Protein AF-A0A2N5YKG7-F1 (afdb_monomer_lite)

Foldseek 3Di:
DVVVVVVVVVVVVVVVVVVVVVVVVVVVPDPPPPPQDVQLVVLQVVLVVCVVVVNNPVSLVSLVVSCVVPVPPPVSVVVVVD

Sequence (82 aa):
MIIDTLYRILVRQIFLLLILLVSLSASAQEVNCLVKNRKAEKLYNDALELLYSGRRKPAFDKLYEALKVEPNYVEALYELAN

Radius of gyration: 26.82 Å; chains: 1; bounding box: 59×18×69 Å

Structure (mmCIF, N/CA/C/O backbone):
data_AF-A0A2N5YKG7-F1
#
_entry.id   AF-A0A2N5YKG7-F1
#
loop_
_atom_site.group_PDB
_atom_site.id
_atom_site.type_symbol
_atom_site.label_atom_id
_atom_site.label_alt_id
_atom_site.label_comp_id
_atom_site.label_asym_id
_atom_site.label_entity_id
_atom_site.label_seq_id
_atom_site.pdbx_PDB_ins_code
_atom_site.Cartn_x
_atom_site.Cartn_y
_atom_site.Cartn_z
_atom_site.occupancy
_atom_site.B_iso_or_equiv
_atom_site.auth_seq_id
_atom_site.auth_comp_id
_atom_site.auth_asym_id
_atom_site.auth_atom_id
_atom_site.pdbx_PDB_model_num
ATOM 1 N N . MET A 1 1 ? 43.092 -7.975 -51.109 1.00 71.50 1 MET A N 1
ATOM 2 C CA . MET A 1 1 ? 42.707 -9.233 -50.424 1.00 71.50 1 MET A CA 1
ATOM 3 C C . MET A 1 1 ? 42.859 -9.159 -48.900 1.00 71.50 1 MET A C 1
ATOM 5 O O . MET A 1 1 ? 41.908 -9.483 -48.201 1.00 71.50 1 MET A O 1
ATOM 9 N N . ILE A 1 2 ? 43.993 -8.689 -48.359 1.00 83.50 2 ILE A N 1
ATOM 10 C CA . ILE A 1 2 ? 44.217 -8.601 -46.897 1.00 83.50 2 ILE A CA 1
ATOM 11 C C . ILE A 1 2 ? 43.341 -7.525 -46.223 1.00 83.50 2 ILE A C 1
ATOM 13 O O . ILE A 1 2 ? 42.721 -7.802 -45.202 1.00 83.50 2 ILE A O 1
ATOM 17 N N . ILE A 1 3 ? 43.221 -6.334 -46.824 1.00 83.94 3 ILE A N 1
ATOM 18 C CA . ILE A 1 3 ? 42.438 -5.210 -46.268 1.00 83.94 3 ILE A CA 1
ATOM 19 C C . ILE A 1 3 ? 40.950 -5.569 -46.129 1.00 83.94 3 ILE A C 1
ATOM 21 O O . ILE A 1 3 ? 40.379 -5.381 -45.060 1.00 83.94 3 ILE A O 1
ATOM 25 N N . ASP A 1 4 ? 40.347 -6.180 -47.152 1.00 86.44 4 ASP A N 1
ATOM 26 C CA . ASP A 1 4 ? 38.951 -6.647 -47.093 1.00 86.44 4 ASP A CA 1
ATOM 27 C C . ASP A 1 4 ? 38.724 -7.705 -46.012 1.00 86.44 4 ASP A C 1
ATOM 29 O O . ASP A 1 4 ? 37.675 -7.733 -45.369 1.00 86.44 4 ASP A O 1
ATOM 33 N N . THR A 1 5 ? 39.707 -8.582 -45.800 1.00 86.56 5 THR A N 1
ATOM 34 C CA . THR A 1 5 ? 39.625 -9.626 -44.773 1.00 86.56 5 THR A CA 1
ATOM 35 C C . THR A 1 5 ? 39.691 -9.005 -43.377 1.00 86.56 5 THR A C 1
ATOM 37 O O . THR A 1 5 ? 38.878 -9.343 -42.518 1.00 86.56 5 THR A O 1
ATOM 40 N N . LEU A 1 6 ? 40.587 -8.035 -43.168 1.00 82.19 6 LEU A N 1
ATOM 41 C CA . LEU A 1 6 ? 40.700 -7.279 -41.916 1.00 82.19 6 LEU A CA 1
ATOM 42 C C . LEU A 1 6 ? 39.444 -6.449 -41.630 1.00 82.19 6 LEU A C 1
ATOM 44 O O . LEU A 1 6 ? 38.936 -6.467 -40.511 1.00 82.19 6 LEU A O 1
ATOM 48 N N . TYR A 1 7 ? 38.893 -5.787 -42.647 1.00 90.94 7 TYR A N 1
ATOM 49 C CA . TYR A 1 7 ? 37.663 -5.008 -42.525 1.00 90.94 7 TYR A CA 1
ATOM 50 C C . TYR A 1 7 ? 36.471 -5.885 -42.115 1.00 90.94 7 TYR A C 1
ATOM 52 O O . TYR A 1 7 ? 35.743 -5.554 -41.181 1.00 90.94 7 TYR A O 1
ATOM 60 N N . ARG A 1 8 ? 36.309 -7.060 -42.741 1.00 87.31 8 ARG A N 1
ATOM 61 C CA . ARG A 1 8 ? 35.252 -8.021 -42.378 1.00 87.31 8 ARG A CA 1
ATOM 62 C C . ARG A 1 8 ? 35.385 -8.526 -40.940 1.00 87.31 8 ARG A C 1
ATOM 64 O O . ARG A 1 8 ? 34.368 -8.751 -40.287 1.00 87.31 8 ARG A O 1
ATOM 71 N N . ILE A 1 9 ? 36.608 -8.704 -40.440 1.00 89.81 9 ILE A N 1
ATOM 72 C CA . ILE A 1 9 ? 36.859 -9.112 -39.050 1.00 89.81 9 ILE A CA 1
ATOM 73 C C . ILE A 1 9 ? 36.482 -7.984 -38.083 1.00 89.81 9 ILE A C 1
ATOM 75 O O . ILE A 1 9 ? 35.750 -8.233 -37.126 1.00 89.81 9 ILE A O 1
ATOM 79 N N . LEU A 1 10 ? 36.907 -6.748 -38.363 1.00 88.38 10 LEU A N 1
ATOM 80 C CA . LEU A 1 10 ? 36.607 -5.581 -37.528 1.00 88.38 10 LEU A CA 1
ATOM 81 C C . LEU A 1 10 ? 35.100 -5.317 -37.430 1.00 88.38 10 LEU A C 1
ATOM 83 O O . LEU A 1 10 ? 34.580 -5.134 -36.333 1.00 88.38 10 LEU A O 1
ATOM 87 N N . VAL A 1 11 ? 34.374 -5.380 -38.550 1.00 92.25 11 VAL A N 1
ATOM 88 C CA . VAL A 1 11 ? 32.913 -5.194 -38.560 1.00 92.25 11 VAL A CA 1
ATOM 89 C C . VAL A 1 11 ? 32.207 -6.272 -37.729 1.00 92.25 11 VAL A C 1
ATOM 91 O O . VAL A 1 11 ? 31.295 -5.956 -36.966 1.00 92.25 11 VAL A O 1
ATOM 94 N N . ARG A 1 12 ? 32.651 -7.536 -37.806 1.00 89.62 12 ARG A N 1
ATOM 95 C CA . ARG A 1 12 ? 32.095 -8.624 -36.978 1.00 89.62 12 ARG A CA 1
ATOM 96 C C . ARG A 1 12 ? 32.390 -8.422 -35.493 1.00 89.62 12 ARG A C 1
ATOM 98 O O . ARG A 1 12 ? 31.504 -8.653 -34.678 1.00 89.62 12 ARG A O 1
ATOM 105 N N . GLN A 1 13 ? 33.594 -7.977 -35.135 1.00 90.38 13 GLN A N 1
ATOM 106 C CA . GLN A 1 13 ? 33.952 -7.695 -33.741 1.00 90.38 13 GLN A CA 1
ATOM 107 C C . GLN A 1 13 ? 33.135 -6.536 -33.163 1.00 90.38 13 GLN A C 1
ATOM 109 O O . GLN A 1 13 ? 32.601 -6.663 -32.065 1.00 90.38 13 GLN A O 1
ATOM 114 N N . ILE A 1 14 ? 32.970 -5.447 -33.917 1.00 92.50 14 ILE A N 1
ATOM 115 C CA . ILE A 1 14 ? 32.132 -4.311 -33.512 1.00 92.50 14 ILE A CA 1
ATOM 116 C C . ILE A 1 14 ? 30.680 -4.762 -33.314 1.00 92.50 14 ILE A C 1
ATOM 118 O O . ILE A 1 14 ? 30.061 -4.416 -32.312 1.00 92.50 14 ILE A O 1
ATOM 122 N N . PHE A 1 15 ? 30.149 -5.586 -34.219 1.00 92.88 15 PHE A N 1
ATOM 123 C CA . PHE A 1 15 ? 28.792 -6.119 -34.099 1.00 92.88 15 PHE A CA 1
ATOM 124 C C . PHE A 1 15 ? 28.607 -6.997 -32.849 1.00 92.88 15 PHE A C 1
ATOM 126 O O . PHE A 1 15 ? 27.615 -6.850 -32.138 1.00 92.88 15 PHE A O 1
ATOM 133 N N . LEU A 1 16 ? 29.580 -7.858 -32.527 1.00 89.31 16 LEU A N 1
ATOM 134 C CA . LEU A 1 16 ? 29.554 -8.670 -31.304 1.00 89.31 16 LEU A CA 1
ATOM 135 C C . LEU A 1 16 ? 29.621 -7.812 -30.032 1.00 89.31 16 LEU A C 1
ATOM 137 O O . LEU A 1 16 ? 28.906 -8.092 -29.071 1.00 89.31 16 LEU A O 1
ATOM 141 N N . LEU A 1 17 ? 30.430 -6.748 -30.035 1.00 89.25 17 LEU A N 1
ATOM 142 C CA . LEU A 1 17 ? 30.510 -5.802 -28.919 1.00 89.25 17 LEU A CA 1
ATOM 143 C C . LEU A 1 17 ? 29.195 -5.036 -28.725 1.00 89.25 17 LEU A C 1
ATOM 145 O O . LEU A 1 17 ? 28.763 -4.852 -27.591 1.00 89.25 17 LEU A O 1
ATOM 149 N N . LEU A 1 18 ? 28.524 -4.644 -29.812 1.00 88.12 18 LEU A N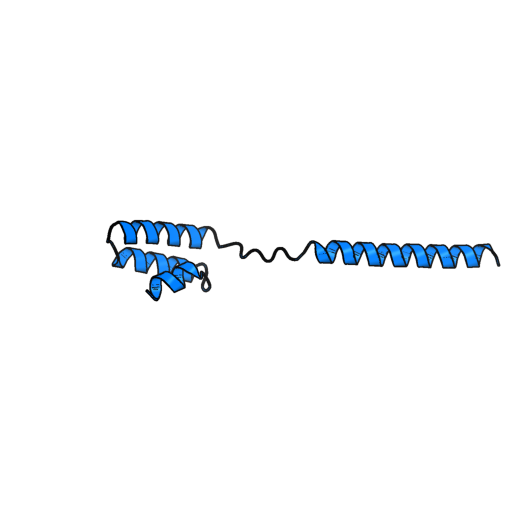 1
ATOM 150 C CA . LEU A 1 18 ? 27.216 -3.985 -29.747 1.00 88.12 18 LEU A CA 1
ATOM 151 C C . LEU A 1 18 ? 26.138 -4.899 -29.154 1.00 88.12 18 LEU A C 1
ATOM 153 O O . LEU A 1 18 ? 25.372 -4.454 -28.303 1.00 88.12 18 LEU A O 1
ATOM 157 N N . ILE A 1 19 ? 26.106 -6.178 -29.541 1.00 87.00 19 ILE A N 1
ATOM 158 C CA . ILE A 1 19 ? 25.178 -7.160 -28.956 1.00 87.00 19 ILE A CA 1
ATOM 159 C C . ILE A 1 19 ? 25.434 -7.316 -27.453 1.00 87.00 19 ILE A C 1
ATOM 161 O O . ILE A 1 19 ? 24.494 -7.320 -26.663 1.00 87.00 19 ILE A O 1
ATOM 165 N N . LEU A 1 20 ? 26.703 -7.404 -27.045 1.00 83.88 20 LEU A N 1
ATOM 166 C CA . LEU A 1 20 ? 27.074 -7.556 -25.639 1.00 83.88 20 LEU A CA 1
ATOM 167 C C . LEU A 1 20 ? 26.662 -6.339 -24.792 1.00 83.88 20 LEU A C 1
ATOM 169 O O . LEU A 1 20 ? 26.178 -6.511 -23.675 1.00 83.88 20 LEU A O 1
ATOM 173 N N . LEU A 1 21 ? 26.791 -5.125 -25.336 1.00 80.88 21 LEU A N 1
ATOM 174 C CA . LEU A 1 21 ? 26.354 -3.894 -24.668 1.00 80.88 21 LEU A CA 1
ATOM 175 C C . LEU A 1 21 ? 24.832 -3.838 -24.472 1.00 80.88 21 LEU A C 1
ATOM 177 O O . LEU A 1 21 ? 24.379 -3.423 -23.408 1.00 80.88 21 LEU A O 1
ATOM 181 N N . VAL A 1 22 ? 24.047 -4.289 -25.457 1.00 79.88 22 VAL A N 1
ATOM 182 C CA . VAL A 1 22 ? 22.575 -4.343 -25.357 1.00 79.88 22 VAL A CA 1
ATOM 183 C C . VAL A 1 22 ? 22.114 -5.399 -24.346 1.00 79.88 22 VAL A C 1
ATOM 185 O O . VAL A 1 22 ? 21.159 -5.177 -23.605 1.00 79.88 22 VAL A O 1
ATOM 188 N N . SER A 1 23 ? 22.802 -6.538 -24.262 1.00 78.62 23 SER A N 1
ATOM 189 C CA . SER A 1 23 ? 22.493 -7.567 -23.261 1.00 78.62 23 SER A CA 1
ATOM 190 C C . SER A 1 23 ? 22.814 -7.116 -21.831 1.00 78.62 23 SER A C 1
ATOM 192 O O . SER A 1 23 ? 22.092 -7.470 -20.902 1.00 78.62 23 SER A O 1
ATOM 194 N N . LEU A 1 24 ? 23.872 -6.317 -21.645 1.00 68.31 24 LEU A N 1
ATOM 195 C CA . LEU A 1 24 ? 24.277 -5.809 -20.330 1.00 68.31 24 LEU A CA 1
ATOM 196 C C . LEU A 1 24 ? 23.315 -4.739 -19.783 1.00 68.31 24 LEU A C 1
ATOM 198 O O . LEU A 1 24 ? 23.114 -4.663 -18.572 1.00 68.31 24 LEU A O 1
ATOM 202 N N . SER A 1 25 ? 22.689 -3.932 -20.647 1.00 68.25 25 SER A N 1
ATOM 203 C CA . SER A 1 25 ? 21.632 -3.006 -20.217 1.00 68.25 25 SER A CA 1
ATOM 204 C C . SER A 1 25 ? 20.331 -3.735 -19.867 1.00 68.25 25 SER A C 1
ATOM 206 O O . SER A 1 25 ? 19.664 -3.350 -18.910 1.00 68.25 25 SER A O 1
ATOM 208 N N . ALA A 1 26 ? 20.002 -4.829 -20.562 1.00 61.94 26 ALA A N 1
ATOM 209 C CA . ALA A 1 26 ? 18.798 -5.616 -20.284 1.00 61.94 26 ALA A CA 1
ATOM 210 C C . ALA A 1 26 ? 18.788 -6.229 -18.869 1.00 61.94 26 ALA A C 1
ATOM 212 O O . ALA A 1 26 ? 17.738 -6.264 -18.235 1.00 61.94 26 ALA A O 1
ATOM 213 N N . SER A 1 27 ? 19.943 -6.641 -18.329 1.00 61.66 27 SER A N 1
ATOM 214 C CA . SER A 1 27 ? 20.032 -7.171 -16.957 1.00 61.66 27 SER A CA 1
ATOM 215 C C . SER A 1 27 ? 19.947 -6.104 -15.855 1.00 61.66 27 SER A C 1
ATOM 217 O O . SER A 1 27 ? 19.839 -6.456 -14.684 1.00 61.66 27 SER A O 1
ATOM 219 N N . ALA A 1 28 ? 20.023 -4.811 -16.196 1.00 55.59 28 ALA A N 1
ATOM 220 C CA . ALA A 1 28 ? 19.892 -3.708 -15.237 1.00 55.59 28 ALA A CA 1
ATOM 221 C C . ALA A 1 28 ? 18.442 -3.202 -15.102 1.00 55.59 28 ALA A C 1
ATOM 223 O O . ALA A 1 28 ? 18.105 -2.544 -14.117 1.00 55.59 28 ALA A O 1
ATOM 224 N N . GLN A 1 29 ? 17.573 -3.529 -16.064 1.00 59.88 29 GLN A N 1
ATOM 225 C CA . GLN A 1 29 ? 16.141 -3.236 -16.025 1.00 59.88 29 GLN A CA 1
ATOM 226 C C . GLN A 1 29 ? 15.332 -4.460 -15.578 1.00 59.88 29 GLN A C 1
ATOM 228 O O . GLN A 1 29 ? 14.497 -4.982 -16.305 1.00 59.88 29 GLN A O 1
ATOM 233 N N . GLU A 1 30 ? 15.520 -4.876 -14.330 1.00 59.62 30 GLU A N 1
ATOM 234 C CA . GLU A 1 30 ? 14.475 -5.613 -13.614 1.00 59.62 30 GLU A CA 1
ATOM 235 C C . GLU A 1 30 ? 14.448 -5.215 -12.137 1.00 59.62 30 GLU A C 1
ATOM 237 O O . GLU A 1 30 ? 14.462 -6.036 -11.227 1.00 59.62 30 GLU A O 1
ATOM 242 N N . VAL A 1 31 ? 14.389 -3.909 -11.871 1.00 53.25 31 VAL A N 1
ATOM 243 C CA . VAL A 1 31 ? 13.910 -3.437 -10.569 1.00 53.25 31 VAL A CA 1
ATOM 244 C C . VAL A 1 31 ? 12.395 -3.290 -10.675 1.00 53.25 31 VAL A C 1
ATOM 246 O O . VAL A 1 31 ? 11.858 -2.189 -10.736 1.00 53.25 31 VAL A O 1
ATOM 249 N N . ASN A 1 32 ? 11.693 -4.424 -10.716 1.00 56.91 32 ASN A N 1
ATOM 250 C CA . ASN A 1 32 ? 10.266 -4.474 -10.409 1.00 56.91 32 ASN A CA 1
ATOM 251 C C . ASN A 1 32 ? 10.099 -4.398 -8.883 1.00 56.91 32 ASN A C 1
ATOM 253 O O . ASN A 1 32 ? 9.590 -5.314 -8.239 1.00 56.91 32 ASN A O 1
ATOM 257 N N . CYS A 1 33 ? 10.618 -3.332 -8.269 1.00 54.16 33 CYS A N 1
ATOM 258 C CA . CYS A 1 33 ? 10.177 -3.000 -6.931 1.00 54.16 33 CYS A CA 1
ATOM 259 C C . CYS A 1 33 ? 8.759 -2.456 -7.093 1.00 54.16 33 CYS A C 1
ATOM 261 O O . CYS A 1 33 ? 8.530 -1.523 -7.863 1.00 54.16 33 CYS A O 1
ATOM 263 N N . LEU A 1 34 ? 7.794 -3.071 -6.409 1.00 64.12 34 LEU A N 1
ATOM 264 C CA . LEU A 1 34 ? 6.482 -2.472 -6.201 1.00 64.12 34 LEU A CA 1
ATOM 265 C C . LEU A 1 34 ? 6.724 -1.128 -5.511 1.00 64.12 34 LEU A C 1
ATOM 267 O O . LEU A 1 34 ? 6.866 -1.059 -4.290 1.00 64.12 34 LEU A O 1
ATOM 271 N N . VAL A 1 35 ? 6.869 -0.062 -6.299 1.00 70.62 35 VAL A N 1
ATOM 272 C CA . VAL A 1 35 ? 6.938 1.297 -5.780 1.00 70.62 35 VAL A CA 1
ATOM 273 C C . VAL A 1 35 ? 5.538 1.592 -5.283 1.00 70.62 35 VAL A C 1
ATOM 275 O O . VAL A 1 35 ? 4.680 2.042 -6.041 1.00 70.62 35 VAL A O 1
ATOM 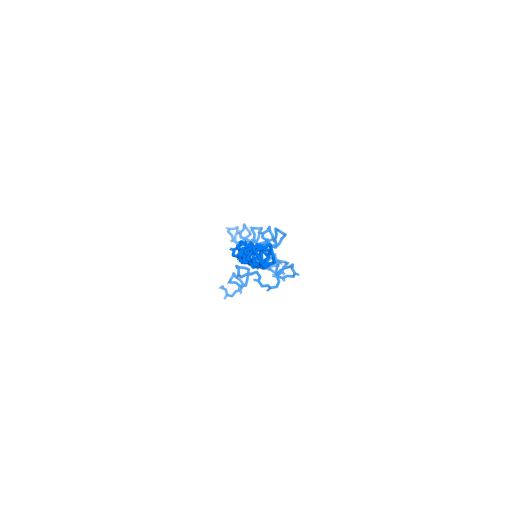278 N N . LYS A 1 36 ? 5.311 1.276 -4.007 1.00 75.00 36 LYS A N 1
ATOM 279 C CA . LYS A 1 36 ? 4.070 1.595 -3.317 1.00 75.00 36 LYS A CA 1
ATOM 280 C C . LYS A 1 36 ? 3.758 3.060 -3.552 1.00 75.00 36 LYS A C 1
ATOM 282 O O . LYS A 1 36 ? 4.623 3.935 -3.417 1.00 75.00 36 LYS A O 1
ATOM 287 N N . ASN A 1 37 ? 2.518 3.342 -3.913 1.00 91.00 37 ASN A N 1
ATOM 288 C CA . ASN A 1 37 ? 2.077 4.705 -4.073 1.00 91.00 37 ASN A CA 1
ATOM 289 C C . ASN A 1 37 ? 2.182 5.399 -2.712 1.00 91.00 37 ASN A C 1
ATOM 291 O O . ASN A 1 37 ? 1.453 5.069 -1.780 1.00 91.00 37 ASN A O 1
ATOM 295 N N . ARG A 1 38 ? 3.066 6.396 -2.597 1.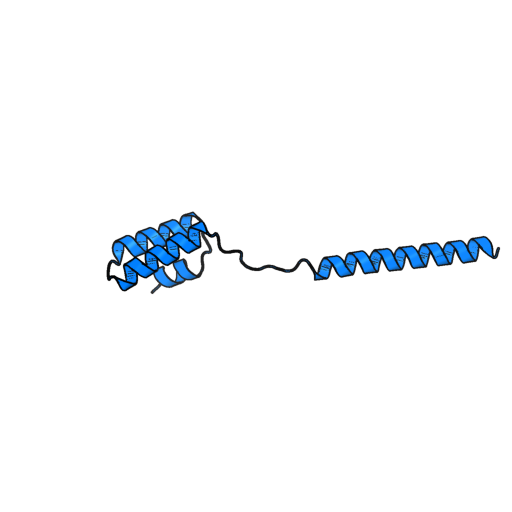00 94.31 38 ARG A N 1
ATOM 296 C CA . ARG A 1 38 ? 3.303 7.129 -1.340 1.00 94.31 38 ARG A CA 1
ATOM 297 C C . ARG A 1 38 ? 2.006 7.659 -0.713 1.00 94.31 38 ARG A C 1
ATOM 299 O O . ARG A 1 38 ? 1.894 7.754 0.506 1.00 94.31 38 ARG A O 1
ATOM 306 N N . LYS A 1 39 ? 1.014 8.023 -1.535 1.00 96.00 39 LYS A N 1
ATOM 307 C CA . LYS A 1 39 ? -0.295 8.467 -1.042 1.00 96.00 39 LYS A CA 1
ATOM 308 C C . LYS A 1 39 ? -1.097 7.307 -0.444 1.00 96.00 39 LYS A C 1
ATOM 310 O O . LYS A 1 39 ? -1.696 7.505 0.608 1.00 96.00 39 LYS A O 1
ATOM 315 N N . ALA A 1 40 ? -1.096 6.132 -1.076 1.00 95.56 40 ALA A N 1
ATOM 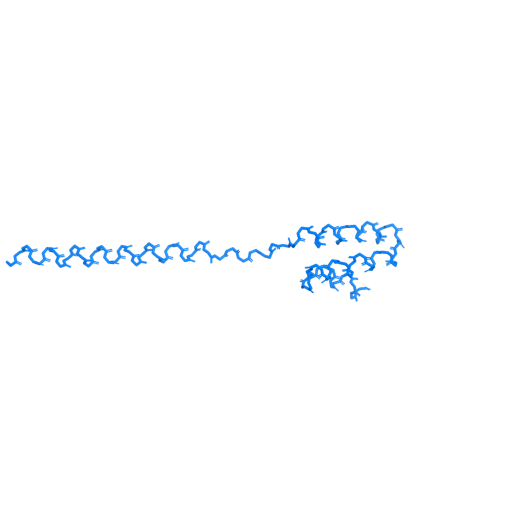316 C CA . ALA A 1 40 ? -1.732 4.934 -0.525 1.00 95.56 40 ALA A CA 1
ATOM 317 C C . ALA A 1 40 ? -1.041 4.488 0.773 1.00 95.56 40 ALA A C 1
ATOM 319 O O . ALA A 1 40 ? -1.713 4.239 1.766 1.00 95.56 40 ALA A O 1
ATOM 320 N N . GLU A 1 41 ? 0.293 4.511 0.805 1.00 96.00 41 GLU A N 1
ATOM 321 C CA . GLU A 1 41 ? 1.084 4.193 1.998 1.00 96.00 41 GLU A CA 1
ATOM 322 C C . GLU A 1 41 ? 0.787 5.129 3.172 1.00 96.00 41 GLU A C 1
ATOM 324 O O . GLU A 1 41 ? 0.596 4.674 4.297 1.00 96.00 41 GLU A O 1
ATOM 329 N N . LYS A 1 42 ? 0.672 6.438 2.923 1.00 97.62 42 LYS A N 1
ATOM 330 C CA . LYS A 1 42 ? 0.271 7.381 3.969 1.00 97.62 42 LYS A CA 1
ATOM 331 C C . LYS A 1 42 ? -1.125 7.064 4.517 1.00 97.62 42 LYS A C 1
ATOM 333 O O . LYS A 1 42 ? -1.306 7.041 5.727 1.00 97.62 42 LYS A O 1
ATOM 338 N N . LEU A 1 43 ? -2.096 6.814 3.637 1.00 98.19 43 LEU A N 1
ATOM 339 C CA . LEU A 1 43 ? -3.466 6.478 4.038 1.00 98.19 43 LEU A CA 1
ATOM 340 C C . LEU A 1 43 ? -3.519 5.181 4.855 1.00 98.19 43 LEU A C 1
ATOM 342 O O . LEU A 1 43 ? -4.267 5.104 5.825 1.00 98.19 43 LEU A O 1
ATOM 346 N N . TYR A 1 44 ? -2.699 4.194 4.495 1.00 97.75 44 TYR A N 1
ATOM 347 C CA . TYR A 1 44 ? -2.537 2.962 5.259 1.00 97.75 44 TYR A CA 1
ATOM 348 C C . TYR A 1 44 ? -1.939 3.215 6.651 1.00 97.75 44 TYR A C 1
ATOM 350 O O . TYR A 1 44 ? -2.484 2.739 7.643 1.00 97.75 44 TYR A O 1
ATOM 358 N N . ASN A 1 45 ? -0.878 4.019 6.757 1.00 97.94 45 ASN A N 1
ATOM 359 C CA . ASN A 1 45 ? -0.281 4.355 8.053 1.00 97.94 45 ASN A CA 1
ATOM 360 C C . ASN A 1 45 ? -1.264 5.117 8.960 1.00 97.94 45 ASN A C 1
ATOM 362 O O . ASN A 1 45 ? -1.398 4.777 10.134 1.00 97.94 45 ASN A O 1
ATOM 366 N N . ASP A 1 46 ? -2.020 6.073 8.407 1.00 98.19 46 ASP A N 1
ATOM 367 C CA . ASP A 1 46 ? -3.091 6.768 9.135 1.00 98.19 46 ASP A CA 1
ATOM 368 C C . ASP A 1 46 ? -4.161 5.767 9.633 1.00 98.19 46 ASP A C 1
ATOM 370 O O . ASP A 1 46 ? -4.679 5.888 10.747 1.00 98.19 46 ASP A O 1
ATOM 374 N N . ALA A 1 47 ? -4.496 4.751 8.826 1.00 98.12 47 ALA A N 1
ATOM 375 C CA . ALA A 1 47 ? -5.423 3.695 9.225 1.00 98.12 47 ALA A CA 1
ATOM 376 C C . ALA A 1 47 ? -4.878 2.849 10.386 1.00 98.12 47 ALA A C 1
ATOM 378 O O . ALA A 1 47 ? -5.620 2.571 11.329 1.00 98.12 47 ALA A O 1
ATOM 379 N N . LEU A 1 48 ? -3.591 2.487 10.362 1.00 98.12 48 LEU A N 1
ATOM 380 C CA . LEU A 1 48 ? -2.950 1.747 11.453 1.00 98.12 48 LEU A CA 1
ATOM 381 C C . LEU A 1 48 ? -3.006 2.522 12.773 1.00 98.12 48 LEU A C 1
ATOM 383 O O . LEU A 1 48 ? -3.386 1.961 13.800 1.00 98.12 48 LEU A O 1
ATOM 387 N N . GLU A 1 49 ? -2.715 3.824 12.759 1.00 98.25 49 GLU A N 1
ATOM 388 C CA . GLU A 1 49 ? -2.824 4.669 13.956 1.00 98.25 49 GLU A CA 1
ATOM 389 C C . GLU A 1 49 ? -4.248 4.671 14.536 1.00 98.25 49 GLU A C 1
ATOM 391 O O . GLU A 1 49 ? -4.450 4.620 15.757 1.00 98.25 49 GLU A O 1
ATOM 396 N N . LEU A 1 50 ? -5.259 4.695 13.664 1.00 98.12 50 LEU A N 1
ATOM 397 C CA . LEU A 1 50 ? -6.663 4.620 14.054 1.00 98.12 50 LEU A CA 1
ATOM 398 C C . LEU A 1 50 ? -7.024 3.243 14.627 1.00 98.12 50 LEU A C 1
ATOM 400 O O . LEU A 1 50 ? -7.710 3.196 15.652 1.00 98.12 50 LEU A O 1
ATOM 404 N N . LEU A 1 51 ? -6.529 2.147 14.039 1.00 97.19 51 LEU A N 1
ATOM 405 C CA . LEU A 1 51 ? -6.703 0.788 14.566 1.00 97.19 51 LEU A CA 1
ATOM 406 C C . LEU A 1 51 ? -6.070 0.636 15.951 1.00 97.19 51 LEU A C 1
ATOM 408 O O . LEU A 1 51 ? -6.744 0.166 16.869 1.00 97.19 51 LEU A O 1
ATOM 412 N N . TYR A 1 52 ? -4.833 1.106 16.138 1.00 96.69 52 TYR A N 1
ATOM 413 C CA . TYR A 1 52 ? -4.156 1.085 17.440 1.00 96.69 52 TYR A CA 1
ATOM 414 C C . TYR A 1 52 ? -4.868 1.945 18.487 1.00 96.69 52 TYR A C 1
ATOM 416 O O . TYR A 1 52 ? -4.891 1.602 19.665 1.00 96.69 52 TYR A O 1
ATOM 424 N N . SER A 1 53 ? -5.528 3.021 18.054 1.00 97.00 53 SER A N 1
ATOM 425 C CA . SER A 1 53 ? -6.389 3.847 18.908 1.00 97.00 53 SER A CA 1
ATOM 426 C C . SER A 1 53 ? -7.771 3.223 19.181 1.00 97.00 53 SER A C 1
ATOM 428 O O . SER A 1 53 ? -8.621 3.871 19.791 1.00 97.00 53 SER A O 1
ATOM 430 N N . GLY A 1 54 ? -8.066 2.025 18.663 1.00 96.50 54 GLY A N 1
ATOM 431 C CA . GLY A 1 54 ? -9.378 1.371 18.763 1.00 96.50 54 GLY A CA 1
ATOM 432 C C . GLY A 1 54 ? -10.472 1.982 17.876 1.00 96.50 54 GLY A C 1
ATOM 433 O O . GLY A 1 54 ? -11.622 1.537 17.891 1.00 96.50 54 GLY A O 1
ATOM 434 N N . ARG A 1 55 ? -10.141 2.985 17.059 1.00 97.44 55 ARG A N 1
ATOM 435 C CA . ARG A 1 55 ? -11.070 3.688 16.170 1.00 97.44 55 ARG A CA 1
ATOM 436 C C . ARG A 1 55 ? -11.215 2.925 14.852 1.00 97.44 55 ARG A C 1
ATOM 438 O O . ARG A 1 55 ? -10.777 3.391 13.807 1.00 97.44 55 ARG A O 1
ATOM 445 N N . ARG A 1 56 ? -11.867 1.754 14.896 1.00 95.88 56 ARG A N 1
ATOM 446 C CA . ARG A 1 56 ? -12.007 0.870 13.720 1.00 95.88 56 ARG A CA 1
ATOM 447 C C . ARG A 1 56 ? -12.697 1.544 12.535 1.00 95.88 56 ARG A C 1
ATOM 449 O O . ARG A 1 56 ? -12.090 1.641 11.486 1.00 95.88 56 ARG A O 1
ATOM 456 N N . LYS A 1 57 ? -13.924 2.058 12.680 1.00 96.69 57 LYS A N 1
ATOM 457 C CA . LYS A 1 57 ? -14.672 2.655 11.548 1.00 96.69 57 LYS A CA 1
ATOM 458 C C . LYS A 1 57 ? -13.850 3.644 10.694 1.00 96.69 57 LYS A C 1
ATOM 460 O O . LYS A 1 57 ? -13.701 3.380 9.506 1.00 96.69 57 LYS A O 1
ATOM 465 N N . PRO A 1 58 ? -13.249 4.706 11.265 1.00 97.50 58 PRO A N 1
ATOM 466 C CA . PRO A 1 58 ? -12.454 5.640 10.469 1.00 97.50 58 PRO A CA 1
ATOM 467 C C . PRO A 1 58 ? -11.160 5.016 9.921 1.00 97.50 58 PRO A C 1
ATOM 469 O O . PRO A 1 58 ? -10.654 5.486 8.907 1.00 97.50 58 PRO A O 1
ATOM 472 N N . ALA A 1 59 ? -10.623 3.961 10.548 1.00 98.19 59 ALA A N 1
ATOM 473 C CA . ALA A 1 59 ? -9.505 3.217 9.975 1.00 98.19 59 ALA A CA 1
ATOM 474 C C . ALA A 1 59 ? -9.912 2.493 8.687 1.00 98.19 59 ALA A C 1
ATOM 476 O O . ALA A 1 59 ? -9.228 2.613 7.676 1.00 98.19 59 ALA A O 1
ATOM 477 N N . PHE A 1 60 ? -11.056 1.803 8.697 1.00 97.88 60 PHE A N 1
ATOM 478 C CA . PHE A 1 60 ? -11.588 1.132 7.509 1.00 97.88 60 PHE A CA 1
ATOM 479 C C . PHE A 1 60 ? -11.849 2.135 6.377 1.00 97.88 60 PHE A C 1
ATOM 481 O O . PHE A 1 60 ? -11.477 1.870 5.236 1.00 97.88 60 PHE A O 1
ATOM 488 N N . ASP A 1 61 ? -12.381 3.322 6.686 1.00 98.00 61 ASP A N 1
ATOM 489 C CA . ASP A 1 61 ? -12.542 4.395 5.694 1.00 98.00 61 ASP A CA 1
ATOM 490 C C . ASP A 1 61 ? -11.198 4.781 5.047 1.00 98.00 61 ASP A C 1
ATOM 492 O O . ASP A 1 61 ? -11.110 4.932 3.825 1.00 98.00 61 ASP A O 1
ATOM 496 N N . LYS A 1 62 ? -10.123 4.871 5.844 1.00 98.19 62 LYS A N 1
ATOM 497 C CA . LYS A 1 62 ? -8.768 5.160 5.351 1.00 98.19 62 LYS A CA 1
ATOM 498 C C . LYS A 1 62 ? -8.172 4.032 4.514 1.00 98.19 62 LYS A C 1
ATOM 500 O O . LYS A 1 62 ? -7.551 4.314 3.489 1.00 98.19 62 LYS A O 1
ATOM 505 N N . LEU A 1 63 ? -8.414 2.775 4.880 1.00 98.06 63 LEU A N 1
ATOM 506 C CA . LEU A 1 63 ? -8.022 1.619 4.069 1.00 98.06 63 LEU A CA 1
ATOM 507 C C . LEU A 1 63 ? -8.732 1.632 2.708 1.00 98.06 63 LEU A C 1
ATOM 509 O O . LEU A 1 63 ? -8.091 1.439 1.677 1.00 98.06 63 LEU A O 1
ATOM 513 N N . TYR A 1 64 ? -10.027 1.961 2.663 1.00 98.25 64 TYR A N 1
ATOM 514 C CA . TYR A 1 64 ? -10.737 2.128 1.393 1.00 98.25 64 T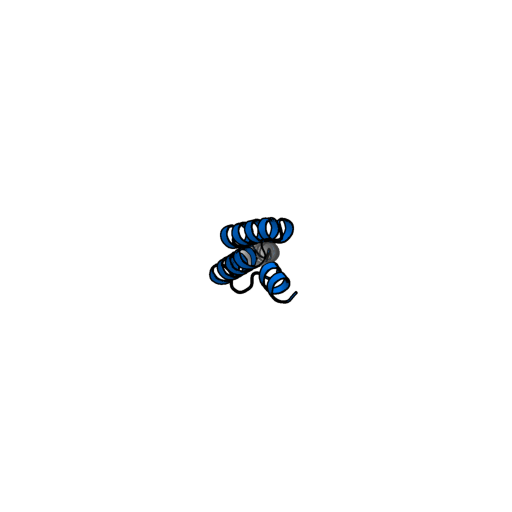YR A CA 1
ATOM 515 C C . TYR A 1 64 ? -10.201 3.300 0.563 1.00 98.25 64 TYR A C 1
ATOM 517 O O . TYR A 1 64 ? -10.117 3.196 -0.661 1.00 98.25 64 TYR A O 1
ATOM 525 N N . GLU A 1 65 ? -9.824 4.419 1.188 1.00 97.81 65 GLU A N 1
ATOM 526 C CA . GLU A 1 65 ? -9.142 5.513 0.488 1.00 97.81 65 GLU A CA 1
ATOM 527 C C . GLU A 1 65 ? -7.793 5.065 -0.094 1.00 97.81 65 GLU A C 1
ATOM 529 O O . GLU A 1 65 ? -7.479 5.439 -1.226 1.00 97.81 65 GLU A O 1
ATOM 534 N N . ALA A 1 66 ? -7.020 4.246 0.629 1.00 97.50 66 ALA A N 1
ATOM 535 C CA . ALA A 1 66 ? -5.763 3.687 0.132 1.00 97.50 66 ALA A CA 1
ATOM 536 C C . ALA A 1 66 ? -5.999 2.822 -1.117 1.00 97.50 66 ALA A C 1
ATOM 538 O O . ALA A 1 66 ? -5.328 3.020 -2.128 1.00 97.50 66 ALA A O 1
ATOM 539 N N . LEU A 1 67 ? -7.026 1.965 -1.102 1.00 96.62 67 LEU A N 1
ATOM 540 C CA . LEU A 1 67 ? -7.391 1.115 -2.243 1.00 96.62 67 LEU A CA 1
ATOM 541 C C . LEU A 1 67 ? -7.956 1.886 -3.441 1.00 96.62 67 LEU A C 1
ATOM 543 O O . LEU A 1 67 ? -7.797 1.466 -4.582 1.00 96.62 67 LEU A O 1
ATOM 547 N N . LYS A 1 68 ? -8.581 3.049 -3.227 1.00 97.12 68 LYS A N 1
ATOM 548 C CA . LYS A 1 68 ? -8.963 3.940 -4.339 1.00 97.12 68 LYS A CA 1
ATOM 549 C C . LYS A 1 68 ? -7.745 4.520 -5.058 1.00 97.12 68 LYS A C 1
ATOM 551 O O . LYS A 1 68 ? -7.833 4.835 -6.241 1.00 97.12 68 LYS A O 1
ATOM 556 N N . VAL A 1 69 ? -6.642 4.719 -4.338 1.00 95.88 69 VAL A N 1
ATOM 557 C CA . VAL A 1 69 ? -5.389 5.250 -4.889 1.00 95.88 69 VAL A CA 1
ATOM 558 C C . VAL A 1 69 ? -4.555 4.137 -5.519 1.00 95.88 69 VAL A C 1
ATOM 560 O O . VAL A 1 69 ? -4.015 4.321 -6.607 1.00 95.88 69 VAL A O 1
ATOM 563 N N . GLU A 1 70 ? -4.459 2.994 -4.847 1.00 94.38 70 GLU A N 1
ATOM 564 C CA . GLU A 1 70 ? -3.749 1.809 -5.312 1.00 94.38 70 GLU A CA 1
ATOM 565 C C . GLU A 1 70 ? -4.621 0.567 -5.062 1.00 94.38 70 GLU A C 1
ATOM 567 O O . GLU A 1 70 ? -4.600 0.005 -3.967 1.00 94.38 70 GLU A O 1
ATOM 572 N N . PRO A 1 71 ? -5.391 0.114 -6.071 1.00 94.75 71 PRO A N 1
ATOM 573 C CA . PRO A 1 71 ? -6.332 -1.004 -5.919 1.00 94.75 71 PRO A CA 1
ATOM 574 C C . PRO A 1 71 ? -5.697 -2.320 -5.465 1.00 94.75 71 PRO A C 1
ATOM 576 O O . PRO A 1 71 ? -6.375 -3.161 -4.884 1.00 94.75 71 PRO A O 1
ATOM 579 N N . ASN A 1 72 ? -4.395 -2.478 -5.710 1.00 92.75 72 ASN A N 1
ATOM 580 C CA . ASN A 1 72 ? -3.622 -3.664 -5.361 1.00 92.75 72 ASN A CA 1
ATOM 581 C C . ASN A 1 72 ? -2.727 -3.440 -4.129 1.00 92.75 72 ASN A C 1
ATOM 583 O O . ASN A 1 72 ? -1.737 -4.150 -3.974 1.00 92.75 72 ASN A O 1
ATOM 587 N N . TYR A 1 73 ? -3.036 -2.460 -3.269 1.00 93.06 73 TYR A N 1
ATOM 588 C CA . TYR A 1 73 ? -2.270 -2.216 -2.045 1.00 93.06 73 TYR A CA 1
ATOM 589 C C . TYR A 1 73 ? -2.486 -3.368 -1.053 1.00 93.06 73 TYR A C 1
ATOM 591 O O . TYR A 1 73 ? -3.467 -3.403 -0.303 1.00 93.06 73 TYR A O 1
ATOM 599 N N . VAL A 1 74 ? -1.578 -4.345 -1.104 1.00 93.44 74 VAL A N 1
ATOM 600 C CA . VAL A 1 74 ? -1.718 -5.667 -0.475 1.00 93.44 74 VAL A CA 1
ATOM 601 C C . VAL A 1 74 ? -1.969 -5.560 1.024 1.00 93.44 74 VAL A C 1
ATOM 603 O O . VAL A 1 74 ? -2.833 -6.256 1.549 1.00 93.44 74 VAL A O 1
ATOM 606 N N . GLU A 1 75 ? -1.272 -4.659 1.711 1.00 93.94 75 GLU A N 1
ATOM 607 C CA . GLU A 1 75 ? -1.413 -4.496 3.156 1.00 93.94 75 GLU A CA 1
ATOM 608 C C . GLU A 1 75 ? -2.796 -3.962 3.547 1.00 93.94 75 GLU A C 1
ATOM 610 O O . GLU A 1 75 ? -3.372 -4.413 4.532 1.00 93.94 75 GLU A O 1
ATOM 615 N N . ALA A 1 76 ? -3.386 -3.066 2.751 1.00 95.38 76 ALA A N 1
ATOM 616 C CA . ALA A 1 76 ? -4.729 -2.558 3.030 1.00 95.38 76 ALA A CA 1
ATOM 617 C C . ALA A 1 76 ? -5.805 -3.613 2.749 1.00 95.38 76 ALA A C 1
ATOM 619 O O . ALA A 1 76 ? -6.778 -3.701 3.493 1.00 95.38 76 ALA A O 1
ATOM 620 N N . LEU A 1 77 ? -5.624 -4.437 1.710 1.00 96.12 77 LEU A N 1
ATOM 621 C CA . LEU A 1 77 ? -6.498 -5.587 1.460 1.00 96.12 77 LEU A CA 1
ATOM 622 C C . LEU A 1 77 ? -6.434 -6.596 2.610 1.00 96.12 77 LEU A C 1
ATOM 624 O O . LEU A 1 77 ? -7.470 -7.111 3.022 1.00 96.12 77 LEU A O 1
ATOM 628 N N . TYR A 1 78 ? -5.234 -6.850 3.133 1.00 96.00 78 TYR A N 1
ATOM 629 C CA . TYR A 1 78 ? -5.028 -7.747 4.264 1.00 96.00 78 TYR A CA 1
ATOM 630 C C . TYR A 1 78 ? -5.739 -7.243 5.528 1.00 96.00 78 TYR A C 1
ATOM 632 O O . TYR A 1 78 ? -6.502 -7.995 6.130 1.00 96.00 78 TYR A O 1
ATOM 640 N N . GLU A 1 79 ? -5.571 -5.965 5.887 1.00 94.94 79 GLU A N 1
ATOM 641 C CA . GLU A 1 79 ? -6.229 -5.380 7.067 1.00 94.94 79 GLU A CA 1
ATOM 642 C C . GLU A 1 79 ? -7.761 -5.348 6.952 1.00 94.94 79 GLU A C 1
ATOM 644 O O . GLU A 1 79 ? -8.453 -5.495 7.953 1.00 94.94 79 GLU A O 1
ATOM 649 N N . LEU A 1 80 ? -8.320 -5.185 5.747 1.00 94.06 80 LEU A N 1
ATOM 650 C CA . LEU A 1 80 ? -9.775 -5.239 5.539 1.00 94.06 80 LEU A CA 1
ATOM 651 C C . LEU A 1 80 ? -10.353 -6.658 5.635 1.00 94.06 80 LEU A C 1
ATOM 653 O O . LEU A 1 80 ? -11.557 -6.805 5.852 1.00 94.06 80 LEU A O 1
ATOM 657 N N . ALA A 1 81 ? -9.531 -7.683 5.410 1.00 93.88 81 ALA A N 1
ATOM 658 C CA . ALA A 1 81 ? -9.946 -9.081 5.459 1.00 93.88 81 ALA A CA 1
ATOM 659 C C . ALA A 1 81 ? -9.900 -9.679 6.878 1.00 93.88 81 ALA A C 1
ATOM 661 O O . ALA A 1 81 ? -10.515 -10.723 7.104 1.00 93.88 81 ALA A O 1
ATOM 662 N N . ASN A 1 82 ? -9.169 -9.041 7.797 1.00 83.88 82 ASN A N 1
ATOM 663 C CA . ASN A 1 82 ? -8.954 -9.464 9.184 1.00 83.88 82 ASN A CA 1
ATOM 664 C C . ASN A 1 82 ? -9.987 -8.864 10.157 1.00 83.88 82 ASN A C 1
ATOM 666 O O . ASN A 1 82 ? -10.445 -9.603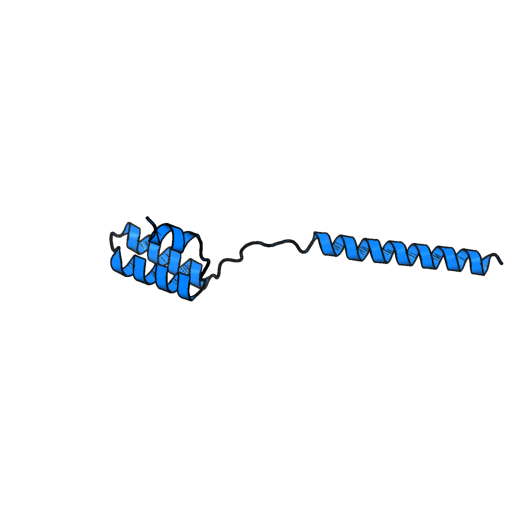 11.059 1.00 83.88 82 ASN A O 1
#

Secondary structure (DSSP, 8-state):
-HHHHHHHHHHHHHHHHHHHHHHHHHTT---------HHHHHHHHHHHHHHHTT-HHHHHHHHHHHHHH-TT-HHHHHHHH-

pLDDT: mean 87.98, std 12.65, range [53.25, 98.25]